Protein AF-A0A920TNM9-F1 (afdb_monomer_lite)

Sequence (128 aa):
MWGYISLIIFHRRKKGEVGSSTMPHKINPIDFENAEGNLDLANSIFHYLSSKITKSRWQRDLSDSTSMRNIGSCFAYTLIALSSLIKGLNKLQINKKVINQDLENAWGVLTEAIQTVMRKHTWKVVMK

pLDDT: mean 88.58, std 12.71, range [43.94, 98.38]

Secondary structure (DSSP, 8-state):
-HHHHHTTSEEE--TT--S-SS-TT----HHHHHHHHHHHHHHHHHHHHHHHHT--STT--SHHHHHHTTHHHHHHHHHHHHHHHHHHHHTEEE-HHHHHHHHHH-GGGHHHHHHHHHHHTT------

Structure (mmCIF, N/CA/C/O backbone):
data_AF-A0A920TNM9-F1
#
_entry.id   AF-A0A920TNM9-F1
#
loop_
_atom_site.group_PDB
_atom_site.id
_atom_site.type_symbol
_atom_site.label_atom_id
_atom_site.label_alt_id
_atom_site.label_comp_id
_atom_site.label_asym_id
_atom_site.label_entity_id
_atom_site.label_seq_id
_atom_site.pdbx_PDB_ins_code
_atom_site.Cartn_x
_atom_site.Cartn_y
_atom_site.Cartn_z
_atom_site.occupancy
_atom_site.B_iso_or_equiv
_atom_site.auth_seq_id
_atom_site.auth_comp_id
_atom_site.auth_asym_id
_atom_site.auth_atom_id
_atom_site.pdbx_PDB_model_num
ATOM 1 N N . MET A 1 1 ? -4.508 -1.184 5.772 1.00 90.94 1 MET A N 1
ATOM 2 C CA . MET A 1 1 ? -4.043 -0.285 6.857 1.00 90.94 1 MET A CA 1
ATOM 3 C C . MET A 1 1 ? -4.755 1.060 6.820 1.00 90.94 1 MET A C 1
ATOM 5 O O . MET A 1 1 ? -5.351 1.417 7.825 1.00 90.94 1 MET A O 1
ATOM 9 N N . TRP A 1 2 ? -4.757 1.756 5.675 1.00 91.75 2 TRP A N 1
ATOM 10 C CA . TRP A 1 2 ? -5.486 3.017 5.469 1.00 91.75 2 TRP A CA 1
ATOM 11 C C . TRP A 1 2 ? -6.907 3.003 6.062 1.00 91.75 2 TRP A C 1
ATOM 13 O O . TRP A 1 2 ? -7.209 3.812 6.930 1.00 91.75 2 TRP A O 1
ATOM 23 N N . GLY A 1 3 ? -7.726 1.998 5.722 1.00 92.06 3 GLY A N 1
ATOM 24 C CA . GLY A 1 3 ? -9.092 1.874 6.253 1.00 92.06 3 GLY A CA 1
ATOM 25 C C . GLY A 1 3 ? -9.178 1.759 7.781 1.00 92.06 3 GLY A C 1
ATOM 26 O O . GLY A 1 3 ? -10.025 2.397 8.392 1.00 92.06 3 GLY A O 1
ATOM 27 N N . TYR A 1 4 ? -8.264 1.029 8.427 1.00 92.25 4 TYR A N 1
ATOM 28 C CA . TYR A 1 4 ? -8.229 0.945 9.893 1.00 92.25 4 TYR A CA 1
ATOM 29 C C . TYR A 1 4 ? -7.855 2.281 10.551 1.00 92.25 4 TYR A C 1
ATOM 31 O O . TYR A 1 4 ? -8.300 2.569 11.659 1.00 92.25 4 TYR A O 1
ATOM 39 N N . ILE A 1 5 ? -7.052 3.107 9.880 1.00 89.81 5 ILE A N 1
ATOM 40 C CA . ILE A 1 5 ? -6.743 4.463 10.347 1.00 89.81 5 ILE A CA 1
ATOM 41 C C . ILE A 1 5 ? -7.976 5.361 10.178 1.00 89.81 5 ILE A C 1
ATOM 43 O O . ILE A 1 5 ? -8.313 6.100 11.099 1.00 89.81 5 ILE A O 1
ATOM 47 N N . SER A 1 6 ? -8.699 5.240 9.059 1.00 87.50 6 SER A N 1
ATOM 48 C CA . SER A 1 6 ? -9.963 5.955 8.823 1.00 87.50 6 SER A CA 1
ATOM 49 C C . SER A 1 6 ? -11.053 5.587 9.840 1.00 87.50 6 SER A C 1
ATOM 51 O O . SER A 1 6 ? -11.833 6.447 10.234 1.00 87.50 6 SER A O 1
ATOM 53 N N . LEU A 1 7 ? -11.068 4.338 10.320 1.00 89.44 7 LEU A N 1
ATOM 54 C CA . LEU A 1 7 ? -11.956 3.855 11.389 1.00 89.44 7 LEU A CA 1
ATOM 55 C C . LEU A 1 7 ? -11.458 4.182 12.809 1.00 89.44 7 LEU A C 1
ATOM 57 O O . LEU A 1 7 ? -12.060 3.747 13.785 1.00 89.44 7 LEU A O 1
ATOM 61 N N . ILE A 1 8 ? -10.349 4.918 12.957 1.00 87.75 8 ILE A N 1
ATOM 62 C CA . ILE A 1 8 ? -9.776 5.317 14.258 1.00 87.75 8 ILE A CA 1
ATOM 63 C C . ILE A 1 8 ? -9.304 4.107 15.104 1.00 87.75 8 ILE A C 1
ATOM 65 O O . ILE A 1 8 ? -8.908 4.246 16.263 1.00 87.75 8 ILE A O 1
ATOM 69 N N . ILE A 1 9 ? -9.244 2.911 14.510 1.00 88.88 9 ILE A N 1
ATOM 70 C CA . ILE A 1 9 ? -8.697 1.696 15.136 1.00 88.88 9 ILE A CA 1
ATOM 71 C C . ILE A 1 9 ? -7.205 1.885 15.422 1.00 88.88 9 ILE A C 1
ATOM 73 O O . ILE A 1 9 ? -6.711 1.484 16.479 1.00 88.88 9 ILE A O 1
ATOM 77 N N . PHE A 1 10 ? -6.501 2.560 14.512 1.00 88.94 10 PHE A N 1
ATOM 78 C CA . PHE A 1 10 ? -5.151 3.055 14.750 1.00 88.94 10 PHE A CA 1
ATOM 79 C C . PHE A 1 10 ? -5.127 4.583 14.762 1.00 88.94 10 PHE A C 1
ATOM 81 O O . PHE A 1 10 ? -5.646 5.224 13.852 1.00 88.94 10 PHE A O 1
ATOM 88 N N . HIS A 1 11 ? -4.460 5.169 15.755 1.00 77.88 11 HIS A N 1
ATOM 89 C CA . HIS A 1 11 ? -4.185 6.604 15.824 1.00 77.88 11 HIS A CA 1
ATOM 90 C C . HIS A 1 11 ? -2.672 6.866 15.829 1.00 77.88 11 HIS A C 1
ATOM 92 O O . HIS A 1 11 ? -1.878 6.006 16.211 1.00 77.88 11 HIS A O 1
ATOM 98 N N . ARG A 1 12 ? -2.243 8.050 15.375 1.00 68.19 12 ARG A N 1
ATOM 99 C CA . ARG A 1 12 ? -0.815 8.406 15.299 1.00 68.19 12 ARG A CA 1
ATOM 100 C C . ARG A 1 12 ? -0.305 9.040 16.589 1.00 68.19 12 ARG A C 1
ATOM 102 O O . ARG A 1 12 ? -1.014 9.808 17.237 1.00 68.19 12 ARG A O 1
ATOM 109 N N . ARG A 1 13 ? 0.968 8.787 16.912 1.00 56.66 13 ARG A N 1
ATOM 110 C CA . ARG A 1 13 ? 1.706 9.471 17.988 1.00 56.66 13 ARG A CA 1
ATOM 111 C C . ARG A 1 13 ? 2.693 10.480 17.401 1.00 56.66 13 ARG A C 1
ATOM 113 O O . ARG A 1 13 ? 3.865 10.168 17.225 1.00 56.66 13 ARG A O 1
ATOM 120 N N . LYS A 1 14 ? 2.254 11.708 17.123 1.00 56.00 14 LYS A N 1
ATOM 121 C CA . LYS A 1 14 ? 3.198 12.834 17.046 1.00 56.00 14 LYS A CA 1
ATOM 122 C C . LYS A 1 14 ? 2.508 14.164 17.323 1.00 56.00 14 LYS A C 1
ATOM 124 O O . LYS A 1 14 ? 1.663 14.606 16.555 1.00 56.00 14 LYS A O 1
ATOM 129 N N . LYS A 1 15 ? 2.893 14.815 18.424 1.00 55.38 15 LYS A N 1
ATOM 130 C CA . LYS A 1 15 ? 2.607 16.238 18.637 1.00 55.38 15 LYS A CA 1
ATOM 131 C C . LYS A 1 15 ? 3.438 17.021 17.611 1.00 55.38 15 LYS A C 1
ATOM 133 O O . LYS A 1 15 ? 4.657 16.887 17.617 1.00 55.38 15 LYS A O 1
ATOM 138 N N . GLY A 1 16 ? 2.788 17.781 16.729 1.00 61.31 16 GLY A N 1
ATOM 139 C CA . GLY A 1 16 ? 3.452 18.710 15.801 1.00 61.31 16 GLY A CA 1
ATOM 140 C C . GLY A 1 16 ? 3.503 18.312 14.318 1.00 61.31 16 GLY A C 1
ATOM 141 O O . GLY A 1 16 ? 4.020 19.092 13.528 1.00 61.31 16 GLY A O 1
ATOM 142 N N . GLU A 1 17 ? 2.972 17.154 13.900 1.00 63.56 17 GLU A N 1
ATOM 143 C CA . GLU A 1 17 ? 2.746 16.896 12.464 1.00 63.56 17 GLU A CA 1
ATOM 144 C C . GLU A 1 17 ? 1.464 17.620 12.018 1.00 63.56 17 GLU A C 1
ATOM 146 O O . GLU A 1 17 ? 0.370 17.299 12.480 1.00 63.56 17 GLU A O 1
ATOM 151 N N . VAL A 1 18 ? 1.599 18.599 11.119 1.00 60.75 18 VAL A N 1
ATOM 152 C CA . VAL A 1 18 ? 0.463 19.257 10.458 1.00 60.75 18 VAL A CA 1
ATOM 153 C C . VAL A 1 18 ? 0.021 18.364 9.298 1.00 60.75 18 VAL A C 1
ATOM 155 O O . VAL A 1 18 ? 0.732 18.248 8.304 1.00 60.75 18 VAL A O 1
ATOM 158 N N . GLY A 1 19 ? -1.128 17.693 9.423 1.00 61.78 19 GLY A N 1
ATOM 159 C CA . GLY A 1 19 ? -1.630 16.794 8.373 1.00 61.78 19 GLY A CA 1
ATOM 160 C C . GLY A 1 19 ? -2.400 17.495 7.246 1.00 61.78 19 GLY A C 1
ATOM 161 O O . GLY A 1 19 ? -2.631 16.893 6.199 1.00 61.78 19 GLY A O 1
ATOM 162 N N . SER A 1 20 ? -2.775 18.765 7.422 1.00 63.31 20 SER A N 1
ATOM 163 C CA . SER A 1 20 ? -3.356 19.621 6.383 1.00 63.31 20 SER A CA 1
ATOM 164 C C . SER A 1 20 ? -3.087 21.093 6.694 1.00 63.31 20 SER A C 1
ATOM 166 O O . SER A 1 20 ? -3.206 21.514 7.843 1.00 63.31 20 SER A O 1
ATOM 168 N N . SER A 1 21 ? -2.761 21.882 5.668 1.00 67.38 21 SER A N 1
ATOM 169 C CA . SER A 1 21 ? -2.530 23.329 5.781 1.00 67.38 21 SER A CA 1
ATOM 170 C C . SER A 1 21 ? -3.779 24.121 6.183 1.00 67.38 21 SER A C 1
ATOM 172 O O . SER A 1 21 ? -3.654 25.203 6.745 1.00 67.38 21 SER A O 1
ATOM 174 N N . THR A 1 22 ? -4.975 23.586 5.925 1.00 72.88 22 THR A N 1
ATOM 175 C CA . THR A 1 22 ? -6.261 24.239 6.222 1.00 72.88 22 THR A CA 1
ATOM 176 C C . THR A 1 22 ? -7.025 23.581 7.370 1.00 72.88 22 THR A C 1
ATOM 178 O O . THR A 1 22 ? -7.935 24.191 7.927 1.00 72.88 22 THR A O 1
ATOM 181 N N . MET A 1 23 ? -6.662 22.353 7.759 1.00 61.50 23 MET A N 1
ATOM 182 C CA . MET A 1 23 ? -7.340 21.592 8.814 1.00 61.50 23 MET A CA 1
ATOM 183 C C . MET A 1 23 ? -6.335 21.106 9.874 1.00 61.50 23 MET A C 1
ATOM 185 O O . MET A 1 23 ? -5.793 20.007 9.742 1.00 61.50 23 MET A O 1
ATOM 189 N N . PRO A 1 24 ? -6.119 21.867 10.967 1.00 60.78 24 PRO A N 1
ATOM 190 C CA . PRO A 1 24 ? -5.091 21.567 11.976 1.00 60.78 24 PRO A CA 1
ATOM 191 C C . PRO A 1 24 ? -5.278 20.232 12.709 1.00 60.78 24 PRO A C 1
ATOM 193 O O . PRO A 1 24 ? -4.320 19.666 13.225 1.00 60.78 24 PRO A O 1
ATOM 196 N N . HIS A 1 25 ? -6.514 19.727 12.764 1.00 69.12 25 HIS A N 1
ATOM 197 C CA . HIS A 1 25 ? -6.863 18.462 13.414 1.00 69.12 25 HIS A CA 1
ATOM 198 C C . HIS A 1 25 ? -6.831 17.256 12.458 1.00 69.12 25 HIS A C 1
ATOM 200 O O . HIS A 1 25 ? -6.943 16.118 12.912 1.00 69.12 25 HIS A O 1
ATOM 206 N N . LYS A 1 26 ? -6.715 17.478 11.140 1.00 71.12 26 LYS A N 1
ATOM 207 C CA . LYS A 1 26 ? -6.754 16.407 10.138 1.00 71.12 26 LYS A CA 1
ATOM 208 C C . LYS A 1 26 ? -5.397 15.721 10.070 1.00 71.12 26 LYS A C 1
ATOM 210 O O . LYS A 1 26 ? -4.389 16.362 9.790 1.00 71.12 26 LYS A O 1
ATOM 215 N N . ILE A 1 27 ? -5.383 14.411 10.289 1.00 68.50 27 ILE A N 1
ATOM 216 C CA . ILE A 1 27 ? -4.182 13.576 10.236 1.00 68.50 27 ILE A CA 1
ATOM 217 C C . ILE A 1 27 ? -4.394 12.526 9.146 1.00 68.50 27 ILE A C 1
ATOM 219 O O . ILE A 1 27 ? -5.277 11.683 9.275 1.00 68.50 27 ILE A O 1
ATOM 223 N N . ASN A 1 28 ? -3.578 12.565 8.089 1.00 79.75 28 ASN A N 1
ATOM 224 C CA . ASN A 1 28 ? -3.682 11.633 6.963 1.00 79.75 28 ASN A CA 1
ATOM 225 C C . ASN A 1 28 ? -2.634 10.511 7.070 1.00 79.75 28 ASN A C 1
ATOM 227 O O . ASN A 1 28 ? -1.498 10.766 7.494 1.00 79.75 28 ASN A O 1
ATOM 231 N N . PRO A 1 29 ? -2.958 9.276 6.653 1.00 88.75 29 PRO A N 1
ATOM 232 C CA . PRO A 1 29 ? -2.021 8.156 6.591 1.00 88.75 29 PRO A CA 1
ATOM 233 C C . PRO A 1 29 ? -1.037 8.255 5.403 1.00 88.75 29 PRO A C 1
ATOM 235 O O . PRO A 1 29 ? -0.784 7.261 4.729 1.00 88.75 29 PRO A O 1
ATOM 238 N N . ILE A 1 30 ? -0.424 9.427 5.194 1.00 89.81 30 ILE A N 1
ATOM 239 C CA . ILE A 1 30 ? 0.374 9.766 4.000 1.00 89.81 30 ILE A CA 1
ATOM 240 C C . ILE A 1 30 ? 1.531 8.800 3.721 1.00 89.81 30 ILE A C 1
ATOM 242 O O . ILE A 1 30 ? 1.865 8.538 2.575 1.00 89.81 30 ILE A O 1
ATOM 246 N N . ASP A 1 31 ? 2.142 8.229 4.761 1.00 93.12 31 ASP A N 1
ATOM 247 C CA . ASP A 1 31 ? 3.232 7.263 4.584 1.00 93.12 31 ASP A CA 1
ATOM 248 C C . ASP A 1 31 ? 2.739 5.969 3.901 1.00 93.12 31 ASP A C 1
ATOM 250 O O . ASP A 1 31 ? 3.474 5.367 3.122 1.00 93.12 31 ASP A O 1
ATOM 254 N N . PHE A 1 32 ? 1.490 5.559 4.159 1.00 94.94 32 PHE A N 1
ATOM 255 C CA . PHE A 1 32 ? 0.873 4.404 3.501 1.00 94.94 32 PHE A CA 1
ATOM 256 C C . PHE A 1 32 ? 0.406 4.745 2.082 1.00 94.94 32 PHE A C 1
ATOM 258 O O . PHE A 1 32 ? 0.624 3.939 1.188 1.00 94.94 32 PHE A O 1
ATOM 265 N N . GLU A 1 33 ? -0.154 5.938 1.868 1.00 95.31 33 GLU A N 1
ATOM 266 C CA . GLU A 1 33 ? -0.562 6.425 0.536 1.00 95.31 33 GLU A CA 1
ATOM 267 C C . GLU A 1 33 ? 0.654 6.566 -0.398 1.00 95.31 33 GLU A C 1
ATOM 269 O O . GLU A 1 33 ? 0.633 6.131 -1.547 1.00 95.31 33 GLU A O 1
ATOM 274 N N . ASN A 1 34 ? 1.770 7.087 0.124 1.00 95.38 34 ASN A N 1
ATOM 275 C CA . ASN A 1 34 ? 3.038 7.147 -0.602 1.00 95.38 34 ASN A CA 1
ATOM 276 C C . ASN A 1 34 ? 3.567 5.751 -0.935 1.00 95.38 34 ASN A C 1
ATOM 278 O O . ASN A 1 34 ? 4.089 5.537 -2.029 1.00 95.38 34 ASN A O 1
ATOM 282 N N . ALA A 1 35 ? 3.476 4.805 0.003 1.00 97.56 35 ALA A N 1
ATOM 283 C CA . ALA A 1 35 ? 3.904 3.439 -0.253 1.00 97.56 35 ALA A CA 1
ATOM 284 C C . ALA A 1 35 ? 3.068 2.772 -1.349 1.00 97.56 35 ALA A C 1
ATOM 286 O O . ALA A 1 35 ? 3.643 2.169 -2.248 1.00 97.56 35 ALA A O 1
ATOM 287 N N . GLU A 1 36 ? 1.745 2.918 -1.292 1.00 97.88 36 GLU A N 1
ATOM 288 C CA . GLU A 1 36 ? 0.802 2.403 -2.287 1.00 97.88 36 GLU A CA 1
ATOM 289 C C . GLU A 1 36 ? 1.139 2.914 -3.693 1.00 97.88 36 GLU A C 1
ATOM 291 O O . GLU A 1 36 ? 1.438 2.112 -4.576 1.00 97.88 36 GLU A O 1
ATOM 296 N N . GLY A 1 37 ? 1.259 4.234 -3.872 1.00 97.56 37 GLY A N 1
ATOM 297 C CA . GLY A 1 37 ? 1.598 4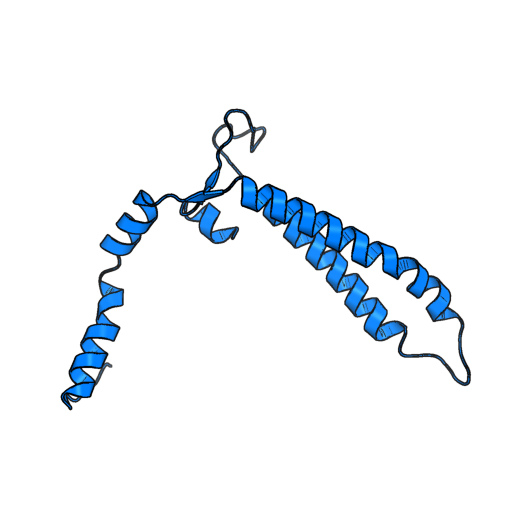.804 -5.180 1.00 97.56 37 GLY A CA 1
ATOM 298 C C . GLY A 1 37 ? 2.961 4.351 -5.722 1.00 97.56 37 GLY A C 1
ATOM 299 O O . GLY A 1 37 ? 3.113 4.117 -6.921 1.00 97.56 37 GLY A O 1
ATOM 300 N N . ASN A 1 38 ? 3.968 4.177 -4.857 1.00 98.06 38 ASN A N 1
ATOM 301 C CA . ASN A 1 38 ? 5.277 3.672 -5.287 1.00 98.06 38 ASN A CA 1
ATOM 302 C C . ASN A 1 38 ? 5.248 2.172 -5.635 1.00 98.06 38 ASN A C 1
ATOM 304 O O . ASN A 1 38 ? 5.959 1.757 -6.550 1.00 98.06 38 ASN A O 1
ATOM 308 N N . LEU A 1 39 ? 4.440 1.359 -4.946 1.00 98.25 39 LEU A N 1
ATOM 309 C CA . LEU A 1 39 ? 4.258 -0.056 -5.292 1.00 98.25 39 LEU A CA 1
ATOM 310 C C . LEU A 1 39 ? 3.557 -0.214 -6.642 1.00 98.25 39 LEU A C 1
ATOM 312 O O . LEU A 1 39 ? 3.976 -1.054 -7.437 1.00 98.25 39 LEU A O 1
ATOM 316 N N . ASP A 1 40 ? 2.560 0.618 -6.936 1.00 98.00 40 ASP A N 1
ATOM 317 C CA . ASP A 1 40 ? 1.873 0.603 -8.230 1.00 98.00 40 ASP A CA 1
ATOM 318 C C . ASP A 1 40 ? 2.817 0.953 -9.385 1.00 98.00 40 ASP A C 1
ATOM 320 O O . ASP A 1 40 ? 2.842 0.264 -10.413 1.00 98.00 40 ASP A O 1
ATOM 324 N N . LEU A 1 41 ? 3.659 1.976 -9.202 1.00 97.62 41 LEU A N 1
ATOM 325 C CA . LEU A 1 41 ? 4.704 2.320 -10.168 1.00 97.62 41 LEU A CA 1
ATOM 326 C C . LEU A 1 41 ? 5.710 1.177 -10.341 1.00 97.62 41 LEU A C 1
ATOM 328 O O . LEU A 1 41 ? 6.020 0.801 -11.474 1.00 97.62 41 LEU A O 1
ATOM 332 N N . ALA A 1 42 ? 6.189 0.586 -9.242 1.00 97.88 42 ALA A N 1
ATOM 333 C CA . ALA A 1 42 ? 7.115 -0.542 -9.296 1.00 97.88 42 ALA A CA 1
ATOM 334 C C . ALA A 1 42 ? 6.515 -1.725 -10.071 1.00 97.88 42 ALA A C 1
ATOM 336 O O . ALA A 1 42 ? 7.145 -2.236 -10.998 1.00 97.88 42 ALA A O 1
ATOM 337 N N . ASN A 1 43 ? 5.281 -2.120 -9.743 1.00 97.69 43 ASN A N 1
ATOM 338 C CA . ASN A 1 43 ? 4.574 -3.224 -10.391 1.00 97.69 43 ASN A CA 1
ATOM 339 C C . ASN A 1 43 ? 4.354 -2.967 -11.880 1.00 97.69 43 ASN A C 1
AT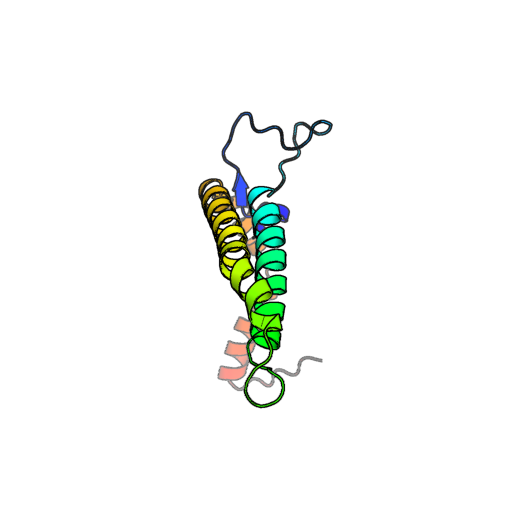OM 341 O O . ASN A 1 43 ? 4.576 -3.862 -12.693 1.00 97.69 43 ASN A O 1
ATOM 345 N N . SER A 1 44 ? 3.984 -1.742 -12.253 1.00 97.25 44 SER A N 1
ATOM 346 C CA . SER A 1 44 ? 3.795 -1.362 -13.655 1.00 97.25 44 SER A CA 1
ATOM 347 C C . SER A 1 44 ? 5.066 -1.598 -14.476 1.00 97.25 44 SER A C 1
ATOM 349 O O . SER A 1 44 ? 5.021 -2.201 -15.552 1.00 97.25 44 SER A O 1
ATOM 351 N N . ILE A 1 45 ? 6.225 -1.196 -13.946 1.00 96.38 45 ILE A N 1
ATOM 352 C CA . ILE A 1 45 ? 7.506 -1.394 -14.634 1.00 96.38 45 ILE A CA 1
ATOM 353 C C . ILE A 1 45 ? 7.926 -2.873 -14.586 1.00 96.38 45 ILE A C 1
ATOM 355 O O . ILE A 1 45 ? 8.393 -3.399 -15.597 1.00 96.38 45 ILE A O 1
ATOM 359 N N . PHE A 1 46 ? 7.710 -3.589 -13.475 1.00 97.38 46 PHE A N 1
ATOM 360 C CA . PHE A 1 46 ? 7.970 -5.034 -13.394 1.00 97.38 46 PHE A CA 1
ATOM 361 C C . PHE A 1 46 ? 7.156 -5.835 -14.420 1.00 97.38 46 PHE A C 1
ATOM 363 O O . PHE A 1 46 ? 7.704 -6.719 -15.084 1.00 97.38 46 PHE A O 1
ATOM 370 N N . HIS A 1 47 ? 5.873 -5.514 -14.598 1.00 97.44 47 HIS A N 1
ATOM 371 C CA . HIS A 1 47 ? 5.020 -6.138 -15.610 1.00 97.44 47 HIS A CA 1
ATOM 372 C C . HIS A 1 47 ? 5.490 -5.824 -17.030 1.00 97.44 47 HIS A C 1
ATOM 374 O O . HIS A 1 47 ? 5.572 -6.726 -17.867 1.00 97.44 47 HIS A O 1
ATOM 380 N N . TYR A 1 48 ? 5.861 -4.572 -17.301 1.00 96.19 48 TYR A N 1
ATOM 381 C CA . TYR A 1 48 ? 6.447 -4.212 -18.588 1.00 96.19 48 TYR A CA 1
ATOM 382 C C . TYR A 1 48 ? 7.719 -5.026 -18.864 1.00 96.19 48 TYR A C 1
ATOM 384 O O . TYR A 1 48 ? 7.816 -5.676 -19.906 1.00 96.19 48 TYR A O 1
ATOM 392 N N . LEU A 1 49 ? 8.664 -5.060 -17.919 1.00 96.38 49 LEU A N 1
ATOM 393 C CA . LEU A 1 49 ? 9.930 -5.771 -18.083 1.00 96.38 49 LEU A CA 1
ATOM 394 C C . LEU A 1 49 ? 9.726 -7.272 -18.286 1.00 96.38 49 LEU A C 1
ATOM 396 O O . LEU A 1 49 ? 10.297 -7.816 -19.228 1.00 96.38 49 LEU A O 1
ATOM 400 N N . SER A 1 50 ? 8.885 -7.928 -17.478 1.00 95.75 50 SER A N 1
ATOM 401 C CA . SER A 1 50 ? 8.626 -9.371 -17.606 1.00 95.75 50 SER A CA 1
ATOM 402 C C . SER A 1 50 ? 8.044 -9.738 -18.975 1.00 95.75 50 SER A C 1
ATOM 404 O O . SER A 1 50 ? 8.438 -10.737 -19.581 1.00 95.75 50 SER A O 1
ATOM 406 N N . SER A 1 51 ? 7.171 -8.885 -19.519 1.00 95.06 51 SER A N 1
ATOM 407 C CA . SER A 1 51 ? 6.605 -9.076 -20.856 1.00 95.06 51 SER A CA 1
ATOM 408 C C . SER A 1 51 ? 7.598 -8.777 -21.985 1.00 95.06 51 SER A C 1
ATOM 410 O O . SER A 1 51 ? 7.525 -9.394 -23.052 1.00 95.06 51 SER A O 1
ATOM 412 N N . LYS A 1 52 ? 8.523 -7.829 -21.772 1.00 94.00 52 LYS A N 1
ATOM 413 C CA . LYS A 1 52 ? 9.402 -7.306 -22.820 1.00 94.00 52 LYS A CA 1
ATOM 414 C C . LYS A 1 52 ? 10.678 -8.122 -23.005 1.00 94.00 52 LYS A C 1
ATOM 416 O O . LYS A 1 52 ? 11.056 -8.371 -24.149 1.00 94.00 52 LYS A O 1
ATOM 421 N N . ILE A 1 53 ? 11.342 -8.519 -21.917 1.00 93.94 53 ILE A N 1
ATOM 422 C CA . ILE A 1 53 ? 12.658 -9.187 -21.971 1.00 93.94 53 ILE A CA 1
ATOM 423 C C . ILE A 1 53 ? 12.574 -10.643 -22.451 1.00 93.94 53 ILE A C 1
ATOM 425 O O . ILE A 1 53 ? 13.575 -11.224 -22.846 1.00 93.94 53 ILE A O 1
ATOM 429 N N . THR A 1 54 ? 11.375 -11.227 -22.449 1.00 95.06 54 THR A N 1
ATOM 430 C CA . THR A 1 54 ? 11.121 -12.609 -22.886 1.00 95.06 54 THR A CA 1
ATOM 431 C C . THR A 1 54 ? 10.917 -12.744 -24.397 1.00 95.06 54 THR A C 1
ATOM 433 O O . THR A 1 54 ? 10.798 -13.859 -24.899 1.00 95.06 54 THR A O 1
ATOM 436 N N . LYS A 1 55 ? 10.864 -11.629 -25.144 1.00 94.06 55 LYS A N 1
ATOM 437 C CA . LYS A 1 55 ? 10.583 -11.610 -26.587 1.00 94.06 55 LYS A CA 1
ATOM 438 C C . LYS A 1 55 ? 11.658 -10.841 -27.351 1.00 94.06 55 LYS A C 1
ATOM 440 O O . LYS A 1 55 ? 11.853 -9.643 -27.125 1.00 94.06 55 LYS A O 1
ATOM 445 N N . SER A 1 56 ? 12.277 -11.522 -28.313 1.00 96.31 56 SER A N 1
ATOM 446 C CA . SER A 1 56 ? 13.272 -10.967 -29.234 1.00 96.31 56 SER A CA 1
ATOM 447 C C . SER A 1 56 ? 13.060 -11.530 -30.644 1.00 96.31 56 SER A C 1
ATOM 449 O O . SER A 1 56 ? 12.634 -12.676 -30.790 1.00 96.31 56 SER A O 1
ATOM 451 N N . ARG A 1 57 ? 13.292 -10.730 -31.691 1.00 95.88 57 ARG A N 1
ATOM 452 C CA . ARG A 1 57 ? 13.132 -11.169 -33.091 1.00 95.88 57 ARG A CA 1
ATOM 453 C C . ARG A 1 57 ? 14.334 -11.995 -33.564 1.00 95.88 57 ARG A C 1
ATOM 455 O O . ARG A 1 57 ? 15.477 -11.573 -33.395 1.00 95.88 57 ARG A O 1
ATOM 462 N N . TRP A 1 58 ? 14.052 -13.120 -34.232 1.00 95.38 58 TRP A N 1
ATOM 463 C CA . TRP A 1 58 ? 15.039 -14.058 -34.792 1.00 95.38 58 TRP A CA 1
ATOM 464 C C . TRP A 1 58 ? 16.135 -14.435 -33.781 1.00 95.38 58 TRP A C 1
ATOM 466 O O . TRP A 1 58 ? 15.802 -14.846 -32.675 1.00 95.38 58 TRP A O 1
ATOM 476 N N . GLN A 1 59 ? 17.421 -14.339 -34.138 1.00 94.75 59 GLN A N 1
ATOM 477 C CA . GLN A 1 59 ? 18.519 -14.711 -33.245 1.00 94.75 59 GLN A CA 1
ATOM 478 C C . GLN A 1 59 ? 18.632 -13.781 -32.030 1.00 94.75 59 GLN A C 1
ATOM 480 O O . GLN A 1 59 ? 18.988 -14.283 -30.968 1.00 94.75 59 GLN A O 1
ATOM 485 N N . ARG A 1 60 ? 18.359 -12.469 -32.188 1.00 95.44 60 ARG A N 1
ATOM 486 C CA . ARG A 1 60 ? 18.201 -11.441 -31.132 1.00 95.44 60 ARG A CA 1
ATOM 487 C C . ARG A 1 60 ? 18.075 -10.034 -31.749 1.00 95.44 60 ARG A C 1
ATOM 489 O O . ARG A 1 60 ? 18.914 -9.641 -32.557 1.00 95.44 60 ARG A O 1
ATOM 496 N N . ASP A 1 61 ? 17.120 -9.228 -31.290 1.00 95.75 61 ASP A N 1
ATOM 497 C CA . ASP A 1 61 ? 17.084 -7.769 -31.474 1.00 95.75 61 ASP A CA 1
ATOM 498 C C . ASP A 1 61 ? 17.600 -7.010 -30.230 1.00 95.75 61 ASP A C 1
ATOM 500 O O . ASP A 1 61 ? 17.719 -7.591 -29.158 1.00 95.75 61 ASP A O 1
ATOM 504 N N . LEU A 1 62 ? 17.943 -5.721 -30.369 1.00 95.12 62 LEU A N 1
ATOM 505 C CA . LEU A 1 62 ? 18.572 -4.907 -29.306 1.00 95.12 62 LEU A CA 1
ATOM 506 C C . LEU A 1 62 ? 17.581 -4.115 -28.429 1.00 95.12 62 LEU A C 1
ATOM 508 O O . LEU A 1 62 ? 18.005 -3.289 -27.616 1.00 95.12 62 LEU A O 1
ATOM 512 N N . SER A 1 63 ? 16.268 -4.290 -28.603 1.00 92.25 63 SER A N 1
ATOM 513 C CA . SER A 1 63 ? 15.274 -3.480 -27.876 1.00 92.25 63 SER A CA 1
ATOM 514 C C . SER A 1 63 ? 15.212 -3.789 -26.375 1.00 92.25 63 SER A C 1
ATOM 516 O O . SER A 1 63 ? 14.764 -2.954 -25.595 1.00 92.25 63 SER A O 1
ATOM 518 N N . ASP A 1 64 ? 15.696 -4.956 -25.961 1.00 93.38 64 ASP A N 1
ATOM 519 C CA . ASP A 1 64 ? 15.896 -5.349 -24.566 1.00 93.38 64 ASP A CA 1
ATOM 520 C C . ASP A 1 64 ? 16.956 -4.491 -23.852 1.00 93.38 64 ASP A C 1
ATOM 522 O O . ASP A 1 64 ? 16.796 -4.182 -22.672 1.00 93.38 64 ASP A O 1
ATOM 526 N N . SER A 1 65 ? 17.991 -4.033 -24.564 1.00 95.06 65 SER A N 1
ATOM 527 C CA . SER A 1 65 ? 19.124 -3.299 -23.982 1.00 95.06 65 SER A CA 1
ATOM 528 C C . SER A 1 65 ? 18.728 -2.012 -23.248 1.00 95.06 65 SER A C 1
ATOM 530 O O . SER A 1 65 ? 19.261 -1.731 -22.174 1.00 95.06 65 SER A O 1
ATOM 532 N N . THR A 1 66 ? 17.781 -1.233 -23.785 1.00 94.75 66 THR A N 1
ATOM 533 C CA . THR A 1 66 ? 17.268 -0.021 -23.121 1.00 94.75 66 THR A CA 1
ATOM 534 C C . THR A 1 66 ? 16.288 -0.369 -21.999 1.00 94.75 66 THR A C 1
ATOM 536 O O . THR A 1 66 ? 16.335 0.223 -20.921 1.00 94.75 66 THR A O 1
ATOM 539 N N . SER A 1 67 ? 15.454 -1.397 -22.191 1.00 94.69 67 SER A N 1
ATOM 540 C CA . SER A 1 67 ? 14.515 -1.865 -21.169 1.00 94.69 67 SER A CA 1
ATOM 541 C C . SER A 1 67 ? 15.251 -2.378 -19.925 1.00 94.69 67 SER A C 1
ATOM 543 O O . SER A 1 67 ? 14.917 -1.973 -18.817 1.00 94.69 67 SER A O 1
ATOM 545 N N . MET A 1 68 ? 16.314 -3.174 -20.077 1.00 95.25 68 MET A N 1
ATOM 546 C CA . MET A 1 68 ? 17.087 -3.721 -18.952 1.00 95.25 68 MET A CA 1
ATOM 547 C C . MET A 1 68 ? 17.774 -2.645 -18.098 1.00 95.25 68 MET A C 1
ATOM 549 O O . MET A 1 68 ? 17.944 -2.840 -16.896 1.00 95.25 68 MET A O 1
ATOM 553 N N . ARG A 1 69 ? 18.101 -1.472 -18.659 1.00 96.19 69 ARG A N 1
ATOM 554 C CA . ARG A 1 69 ? 18.646 -0.340 -17.878 1.00 96.19 69 ARG A CA 1
ATOM 555 C C . ARG A 1 69 ? 17.654 0.215 -16.851 1.00 96.19 69 ARG A C 1
ATOM 557 O O . ARG A 1 69 ? 18.069 0.897 -15.923 1.00 96.19 69 ARG A O 1
ATOM 564 N N . ASN A 1 70 ? 16.366 -0.105 -16.984 1.00 95.38 70 ASN A N 1
ATOM 565 C CA . ASN A 1 70 ? 15.311 0.334 -16.071 1.00 95.38 70 ASN A CA 1
ATOM 566 C C . ASN A 1 70 ? 15.030 -0.655 -14.927 1.00 95.38 70 ASN A C 1
ATOM 568 O O . ASN A 1 70 ? 14.192 -0.364 -14.078 1.00 95.38 70 ASN A O 1
ATOM 572 N N . ILE A 1 71 ? 15.740 -1.790 -14.848 1.00 95.81 71 ILE A N 1
ATOM 573 C CA . ILE A 1 71 ? 15.592 -2.750 -13.737 1.00 95.81 71 ILE A CA 1
ATOM 574 C C . ILE A 1 71 ? 15.834 -2.061 -12.385 1.00 95.81 71 ILE A C 1
ATOM 576 O O . ILE A 1 71 ? 15.075 -2.264 -11.439 1.00 95.81 71 ILE A O 1
ATOM 580 N N . GLY A 1 72 ? 16.854 -1.198 -12.304 1.00 96.56 72 GLY A N 1
ATOM 581 C CA . GLY A 1 72 ? 17.163 -0.444 -11.087 1.00 96.56 72 GLY A CA 1
ATOM 582 C C . GLY A 1 72 ? 16.014 0.462 -10.633 1.00 96.56 72 GLY A C 1
ATOM 583 O O . GLY A 1 72 ? 15.742 0.544 -9.438 1.00 96.56 72 GLY A O 1
ATOM 584 N N . SER A 1 73 ? 15.290 1.076 -11.573 1.00 95.56 73 SER A N 1
ATOM 585 C CA . SER A 1 73 ? 14.146 1.947 -11.279 1.00 95.56 73 SER A CA 1
ATOM 586 C C . SER A 1 73 ? 13.025 1.193 -10.558 1.00 95.56 73 SER A C 1
ATOM 588 O O . SER A 1 73 ? 12.481 1.710 -9.585 1.00 95.56 73 SER A O 1
ATOM 590 N N . CYS A 1 74 ? 12.725 -0.052 -10.952 1.00 95.19 74 CYS A N 1
ATOM 591 C CA . CYS A 1 74 ? 11.722 -0.880 -10.266 1.00 95.19 74 CYS A CA 1
ATOM 592 C C . CYS A 1 74 ? 12.071 -1.097 -8.790 1.00 95.19 74 CYS A C 1
ATOM 594 O O . CYS A 1 74 ? 11.235 -0.929 -7.897 1.00 95.19 74 CYS A O 1
ATOM 596 N N . PHE A 1 75 ? 13.330 -1.456 -8.530 1.00 97.38 75 PHE A N 1
ATOM 597 C CA . PHE A 1 75 ? 13.814 -1.676 -7.172 1.00 97.38 75 PHE A CA 1
ATOM 598 C C . PHE A 1 75 ? 13.876 -0.376 -6.371 1.00 97.38 75 PHE A C 1
ATOM 600 O O . PHE A 1 75 ? 13.571 -0.39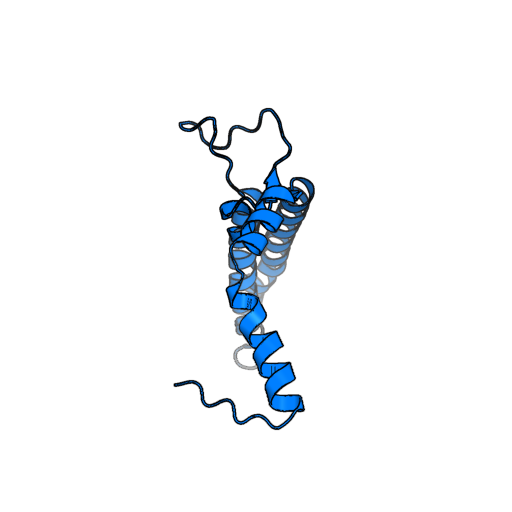5 -5.182 1.00 97.38 75 PHE A O 1
ATOM 607 N N . ALA A 1 76 ? 14.194 0.755 -7.007 1.00 98.06 76 ALA A N 1
ATOM 608 C CA . ALA A 1 76 ? 14.175 2.061 -6.358 1.00 98.06 76 ALA A CA 1
ATOM 609 C C . ALA A 1 76 ? 12.766 2.432 -5.864 1.00 98.06 76 ALA A C 1
ATOM 611 O O . ALA A 1 76 ? 12.608 2.768 -4.691 1.00 98.06 76 ALA A O 1
ATOM 612 N N . TYR A 1 77 ? 11.734 2.292 -6.706 1.00 98.31 77 TYR A N 1
ATOM 613 C CA . TYR A 1 77 ? 10.344 2.518 -6.289 1.00 98.31 77 TYR A CA 1
ATOM 614 C C . TYR A 1 77 ? 9.924 1.574 -5.158 1.00 98.31 77 TYR A C 1
ATOM 616 O O . TYR A 1 77 ? 9.358 2.011 -4.156 1.00 98.31 77 TYR A O 1
ATOM 624 N N . THR A 1 78 ? 10.289 0.293 -5.262 1.00 98.12 78 THR A N 1
ATOM 625 C CA . THR A 1 78 ? 10.021 -0.697 -4.208 1.00 98.12 78 THR A CA 1
ATOM 626 C C . THR A 1 78 ? 10.683 -0.299 -2.886 1.00 98.12 78 THR A C 1
ATOM 628 O O . THR A 1 78 ? 10.057 -0.350 -1.829 1.00 98.12 78 THR A O 1
ATOM 631 N N . LEU A 1 79 ? 11.938 0.151 -2.924 1.00 98.38 79 LEU A N 1
ATOM 632 C CA . LEU A 1 79 ? 12.682 0.571 -1.739 1.00 98.38 79 LEU A CA 1
ATOM 633 C C . LEU A 1 79 ? 12.059 1.809 -1.076 1.00 98.38 79 LEU A C 1
ATOM 635 O O . LEU A 1 79 ? 11.928 1.852 0.149 1.00 98.38 79 LEU A O 1
ATOM 639 N N . ILE A 1 80 ? 11.642 2.799 -1.871 1.00 98.00 80 ILE A N 1
ATOM 640 C CA . ILE A 1 80 ? 10.946 3.998 -1.379 1.00 98.00 80 ILE A CA 1
ATOM 641 C C . ILE A 1 80 ? 9.619 3.608 -0.718 1.00 98.00 80 ILE A C 1
ATOM 643 O O . ILE A 1 80 ? 9.305 4.105 0.372 1.00 98.00 80 ILE A O 1
ATOM 647 N N . ALA A 1 81 ? 8.870 2.686 -1.330 1.00 98.00 81 ALA A N 1
ATOM 648 C CA . ALA A 1 81 ? 7.635 2.174 -0.757 1.00 98.00 81 ALA A CA 1
ATOM 649 C C . ALA A 1 81 ? 7.877 1.481 0.589 1.00 98.00 81 ALA A C 1
ATOM 651 O O . ALA A 1 81 ? 7.227 1.815 1.576 1.00 98.00 81 ALA A O 1
ATOM 652 N N . LEU A 1 82 ? 8.858 0.575 0.662 1.00 98.06 82 LEU A N 1
ATOM 653 C CA . LEU A 1 82 ? 9.209 -0.141 1.893 1.00 98.06 82 LEU A CA 1
ATOM 654 C C . LEU A 1 82 ? 9.668 0.813 3.003 1.00 98.06 82 LEU A C 1
ATOM 656 O O . LEU A 1 82 ? 9.236 0.683 4.148 1.00 98.06 82 LEU A O 1
ATOM 660 N N . SER A 1 83 ? 10.488 1.814 2.672 1.00 97.88 83 SER A N 1
ATOM 661 C CA . SER A 1 83 ? 10.890 2.856 3.625 1.00 97.88 83 SER A CA 1
ATOM 662 C C . SER A 1 83 ? 9.682 3.624 4.170 1.00 97.88 83 SER A C 1
ATOM 664 O O . SER A 1 83 ? 9.591 3.874 5.375 1.00 97.88 83 SER A O 1
ATOM 666 N N . SER A 1 84 ? 8.726 3.961 3.301 1.00 96.31 84 SER A N 1
ATOM 667 C CA . SER A 1 84 ? 7.489 4.648 3.686 1.00 96.31 84 SER A CA 1
ATOM 668 C C . SER A 1 84 ? 6.585 3.753 4.540 1.00 96.31 84 SER A C 1
ATOM 670 O O . SER A 1 84 ? 6.083 4.209 5.565 1.00 96.31 84 SER A O 1
ATOM 672 N N . LEU A 1 85 ? 6.470 2.458 4.224 1.00 96.50 85 LEU A N 1
ATOM 673 C CA . LEU A 1 85 ? 5.741 1.486 5.047 1.00 96.50 85 LEU A CA 1
ATOM 674 C C . LEU A 1 85 ? 6.328 1.377 6.451 1.00 96.50 85 LEU A C 1
ATOM 676 O O . LEU A 1 85 ? 5.585 1.480 7.423 1.00 96.50 85 LEU A O 1
ATOM 680 N N . ILE A 1 86 ? 7.648 1.220 6.577 1.00 96.25 86 ILE A N 1
ATOM 681 C CA . ILE A 1 86 ? 8.317 1.125 7.883 1.00 96.25 86 ILE A CA 1
ATOM 682 C C . ILE A 1 86 ? 8.077 2.402 8.698 1.00 96.25 86 ILE A C 1
ATOM 684 O O . ILE A 1 86 ? 7.715 2.332 9.874 1.00 96.25 86 ILE A O 1
ATOM 688 N N . LYS A 1 87 ? 8.206 3.580 8.071 1.00 92.44 87 LYS A N 1
ATOM 689 C CA . LYS A 1 87 ? 7.875 4.864 8.713 1.00 92.44 87 LYS A CA 1
ATOM 690 C C . LYS A 1 87 ? 6.415 4.913 9.162 1.00 92.44 87 LYS A C 1
ATOM 692 O O . LYS A 1 87 ? 6.152 5.344 10.281 1.00 92.44 87 LYS A O 1
ATOM 697 N N . GLY A 1 88 ? 5.484 4.466 8.322 1.00 91.38 88 GLY A N 1
ATOM 698 C CA . GLY A 1 88 ? 4.058 4.408 8.631 1.00 91.38 88 GLY A CA 1
ATOM 699 C C . GLY A 1 88 ? 3.749 3.482 9.806 1.00 91.38 88 GLY A C 1
ATOM 700 O O . GLY A 1 88 ? 3.054 3.894 10.733 1.00 91.38 88 GLY A O 1
ATOM 701 N N . LEU A 1 89 ? 4.310 2.270 9.808 1.00 92.62 89 LEU A N 1
ATOM 702 C CA . LEU A 1 89 ? 4.134 1.270 10.866 1.00 92.62 89 LEU A CA 1
ATOM 703 C C . LEU A 1 89 ? 4.652 1.772 12.217 1.00 92.62 89 LEU A C 1
ATOM 705 O O . LEU A 1 89 ? 3.952 1.653 13.220 1.00 92.62 89 LEU A O 1
ATOM 709 N N . ASN A 1 90 ? 5.817 2.424 12.237 1.00 91.50 90 ASN A N 1
ATOM 710 C CA . ASN A 1 90 ? 6.398 2.991 13.458 1.00 91.50 90 ASN A CA 1
ATOM 711 C C . ASN A 1 90 ? 5.561 4.130 14.071 1.00 91.50 90 ASN A C 1
ATOM 713 O O . ASN A 1 90 ? 5.753 4.475 15.237 1.00 91.50 90 ASN A O 1
ATOM 717 N N . LYS A 1 91 ? 4.637 4.730 13.309 1.00 87.62 91 LYS A N 1
ATOM 718 C CA . LYS A 1 91 ? 3.735 5.789 13.793 1.00 87.62 91 LYS A CA 1
ATOM 719 C C . LYS A 1 91 ? 2.429 5.251 14.393 1.00 87.62 91 LYS A C 1
ATOM 721 O O . LYS A 1 91 ? 1.685 6.047 14.971 1.00 87.62 91 LYS A O 1
ATOM 726 N N . LEU A 1 92 ? 2.122 3.959 14.238 1.00 89.56 92 LEU A N 1
ATOM 727 C CA . LEU A 1 92 ? 0.836 3.383 14.637 1.00 89.56 92 LEU A CA 1
ATOM 728 C C . LEU A 1 92 ? 0.733 3.197 16.154 1.00 89.56 92 LEU A C 1
ATOM 730 O O . LEU A 1 92 ? 1.618 2.638 16.798 1.00 89.56 92 LEU A O 1
ATOM 734 N N . GLN A 1 93 ? -0.403 3.601 16.716 1.00 89.25 93 GLN A N 1
ATOM 735 C CA . GLN A 1 93 ? -0.844 3.213 18.050 1.00 89.25 93 GLN A CA 1
ATOM 736 C C . GLN A 1 93 ? -2.253 2.649 17.985 1.00 89.25 93 GLN A C 1
ATOM 738 O O . GLN A 1 93 ? -3.108 3.168 17.272 1.00 89.25 93 GLN A O 1
ATOM 743 N N . ILE A 1 94 ? -2.490 1.580 18.734 1.00 91.88 94 ILE A N 1
ATOM 744 C CA . ILE A 1 94 ? -3.778 0.896 18.750 1.00 91.88 94 ILE A CA 1
ATOM 745 C C . ILE A 1 94 ? -4.763 1.587 19.698 1.00 91.88 94 ILE A C 1
ATOM 747 O O . ILE A 1 94 ? -4.447 1.840 20.862 1.00 91.88 94 ILE A O 1
ATOM 751 N N . ASN A 1 95 ? -5.981 1.840 19.221 1.00 91.75 95 ASN A N 1
ATOM 752 C CA . ASN A 1 95 ? -7.074 2.367 20.028 1.00 91.75 95 ASN A CA 1
ATOM 753 C C . ASN A 1 95 ? -7.968 1.233 20.544 1.00 91.75 95 ASN A C 1
ATOM 755 O O . ASN A 1 95 ? -9.027 0.946 19.988 1.00 91.75 95 ASN A O 1
ATOM 759 N N . LYS A 1 96 ? -7.558 0.589 21.642 1.00 93.75 96 LYS A N 1
ATOM 760 C CA . LYS A 1 96 ? -8.333 -0.519 22.232 1.00 93.75 96 LYS A CA 1
ATOM 761 C C . LYS A 1 96 ? -9.758 -0.119 22.622 1.00 93.75 96 LYS A C 1
ATOM 763 O O . LYS A 1 96 ? -10.651 -0.950 22.552 1.00 93.75 96 LYS A O 1
ATOM 768 N N . LYS A 1 97 ? -9.979 1.141 23.015 1.00 93.88 97 LYS A N 1
ATOM 769 C CA . LYS A 1 97 ? -11.302 1.623 23.427 1.00 93.88 97 LYS A CA 1
ATOM 770 C C . LYS A 1 97 ? -12.289 1.600 22.261 1.00 93.88 97 LYS A C 1
ATOM 772 O O . LYS A 1 97 ? -13.382 1.076 22.423 1.00 93.88 97 LYS A O 1
ATOM 777 N N . VAL A 1 98 ? -11.888 2.128 21.102 1.00 92.06 98 VAL A N 1
ATOM 778 C CA . VAL A 1 98 ? -12.729 2.123 19.893 1.00 92.06 98 VAL A CA 1
ATOM 779 C C . VAL A 1 98 ? -13.008 0.695 19.439 1.00 92.06 98 VAL A C 1
ATOM 781 O O . VAL A 1 98 ? -14.154 0.373 19.168 1.00 92.06 98 VAL A O 1
ATOM 784 N N . ILE A 1 99 ? -11.991 -0.173 19.446 1.00 94.62 99 ILE A N 1
ATOM 785 C CA . ILE A 1 99 ? -12.155 -1.588 19.081 1.00 94.62 99 ILE A CA 1
ATOM 786 C C . ILE A 1 99 ? -13.169 -2.280 20.001 1.00 94.62 99 ILE A C 1
ATOM 788 O O . ILE A 1 99 ? -14.087 -2.933 19.519 1.00 94.62 99 ILE A O 1
ATOM 792 N N . ASN A 1 100 ? -13.023 -2.128 21.319 1.00 95.62 100 ASN A N 1
ATOM 793 C CA . ASN A 1 100 ? -13.929 -2.760 22.277 1.00 95.62 100 ASN A CA 1
ATOM 794 C C . ASN A 1 100 ? -15.357 -2.233 22.134 1.00 95.62 100 ASN A C 1
ATOM 796 O O . ASN A 1 100 ? -16.294 -3.018 22.160 1.00 95.62 100 ASN A O 1
ATOM 800 N N . GLN A 1 101 ? -15.518 -0.924 21.941 1.00 95.44 101 GLN A N 1
ATOM 801 C CA . GLN A 1 101 ? -16.835 -0.323 21.774 1.00 95.44 101 GLN A CA 1
ATOM 802 C C . GLN A 1 101 ? -17.515 -0.774 20.472 1.00 95.44 101 GLN A C 1
ATOM 804 O O . GLN A 1 101 ? -18.720 -1.003 20.459 1.00 95.44 101 GLN A O 1
ATOM 809 N N . ASP A 1 102 ? -16.755 -0.941 19.389 1.00 94.75 102 ASP A N 1
ATOM 810 C CA . ASP A 1 102 ? -17.273 -1.481 18.129 1.00 94.75 102 ASP A CA 1
ATOM 811 C C . ASP A 1 102 ? -17.728 -2.943 18.294 1.00 94.75 102 ASP A C 1
ATOM 813 O O . ASP A 1 102 ? -18.829 -3.307 17.884 1.00 94.75 102 ASP A O 1
ATOM 817 N N . LEU A 1 103 ? -16.944 -3.761 19.010 1.00 94.88 103 LEU A N 1
ATOM 818 C CA . LEU A 1 103 ? -17.312 -5.140 19.352 1.00 94.88 103 LEU A CA 1
ATOM 819 C C . LEU A 1 103 ? -18.553 -5.219 20.254 1.00 94.88 103 LEU A C 1
ATOM 821 O O . 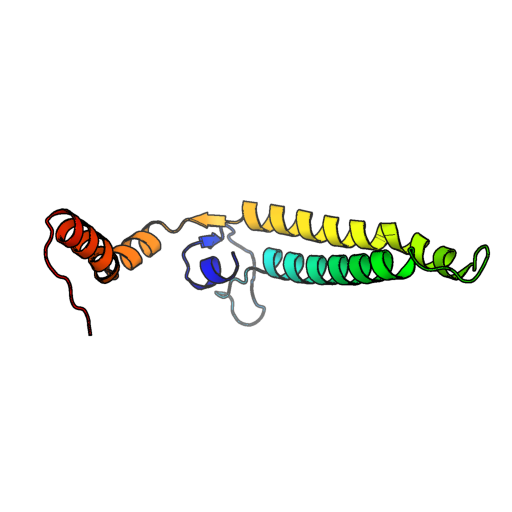LEU A 1 103 ? -19.426 -6.049 20.011 1.00 94.88 103 LEU A O 1
ATOM 825 N N . GLU A 1 104 ? -18.656 -4.355 21.266 1.00 95.75 104 GLU A N 1
ATOM 826 C CA . GLU A 1 104 ? -19.820 -4.275 22.162 1.00 95.75 104 GLU A CA 1
ATOM 827 C C . GLU A 1 104 ? -21.106 -3.896 21.420 1.00 95.75 104 GLU A C 1
ATOM 829 O O . GLU A 1 104 ? -22.189 -4.306 21.829 1.00 95.75 104 GLU A O 1
ATOM 834 N N . ASN A 1 105 ? -21.006 -3.155 20.315 1.00 95.38 105 ASN A N 1
ATOM 835 C CA . ASN A 1 105 ? -22.156 -2.797 19.487 1.00 95.38 105 ASN A CA 1
ATOM 836 C C . ASN A 1 105 ? -22.504 -3.877 18.447 1.00 95.38 105 ASN A C 1
ATOM 838 O O . ASN A 1 105 ? -23.622 -3.904 17.931 1.00 95.38 105 ASN A O 1
ATOM 842 N N . ALA A 1 106 ? -21.584 -4.795 18.151 1.00 95.19 106 ALA A N 1
ATOM 843 C CA . ALA A 1 106 ? -21.706 -5.772 17.073 1.00 95.19 106 ALA A CA 1
ATOM 844 C C . ALA A 1 106 ? -22.228 -7.150 17.532 1.00 95.19 106 ALA A C 1
ATOM 846 O O . ALA A 1 106 ? -21.758 -8.177 17.050 1.00 95.19 106 ALA A O 1
ATOM 847 N N . TRP A 1 107 ? -23.239 -7.218 18.411 1.00 94.50 107 TRP A N 1
ATOM 848 C CA . TRP A 1 107 ? -23.784 -8.492 18.939 1.00 94.50 107 TRP A CA 1
ATOM 849 C C . TRP A 1 107 ? -24.215 -9.502 17.865 1.00 94.50 107 TRP A C 1
ATOM 851 O O . TRP A 1 107 ? -24.164 -10.711 18.096 1.00 94.50 107 TRP A O 1
ATOM 861 N N . GLY A 1 108 ? -24.592 -9.025 16.675 1.00 93.94 108 GLY A N 1
ATOM 862 C CA . GLY A 1 108 ? -24.967 -9.870 15.539 1.00 93.94 108 GLY A CA 1
ATOM 863 C C . GLY A 1 108 ? -23.873 -10.849 15.093 1.00 93.94 108 GLY A C 1
ATOM 864 O O . GLY A 1 108 ? -24.194 -11.894 14.529 1.00 93.94 108 GLY A O 1
ATOM 865 N N . VAL A 1 109 ? -22.596 -10.594 15.396 1.00 95.06 109 VAL A N 1
ATOM 866 C CA . VAL A 1 109 ? -21.508 -11.537 15.070 1.00 95.06 109 VAL A CA 1
ATOM 867 C C . VAL A 1 109 ? -21.607 -12.858 15.847 1.00 95.06 109 VAL A C 1
ATOM 869 O O . VAL A 1 109 ? -21.104 -13.878 15.387 1.00 95.06 109 VAL A O 1
ATOM 872 N N . LEU A 1 110 ? -22.303 -12.888 16.993 1.00 95.12 110 LEU A N 1
ATOM 873 C CA . LEU A 1 110 ? -22.495 -14.108 17.792 1.00 95.12 110 LEU A CA 1
ATOM 874 C C . LEU A 1 110 ? -23.494 -15.092 17.166 1.00 95.12 110 LEU A C 1
ATOM 876 O O . LEU A 1 110 ? -23.521 -16.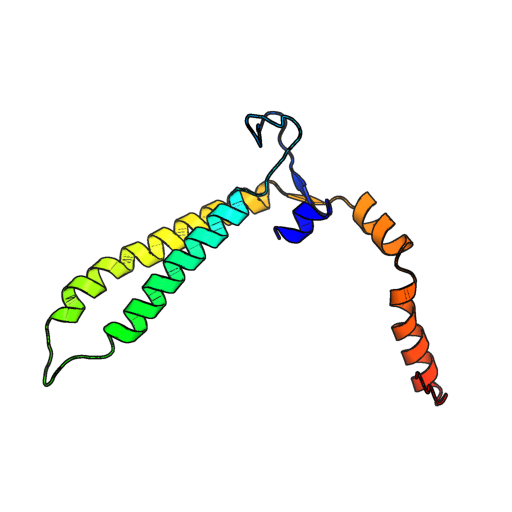267 17.540 1.00 95.12 110 LEU A O 1
ATOM 880 N N . THR A 1 111 ? -24.305 -14.644 16.206 1.00 94.88 111 THR A N 1
ATOM 881 C CA . THR A 1 111 ? -25.372 -15.460 15.604 1.00 94.88 111 THR A CA 1
ATOM 882 C C . THR A 1 111 ? -24.818 -16.708 14.912 1.00 94.88 111 THR A C 1
ATOM 884 O O . THR A 1 111 ? -25.407 -17.783 15.018 1.00 94.88 111 THR A O 1
ATOM 887 N N . GLU A 1 112 ? -23.650 -16.604 14.267 1.00 95.00 112 GLU A N 1
ATOM 888 C CA . GLU A 1 112 ? -22.972 -17.740 13.628 1.00 95.00 112 GLU A CA 1
ATOM 889 C C . GLU A 1 112 ? -22.511 -18.786 14.657 1.00 95.00 112 GLU A C 1
ATOM 891 O O . GLU A 1 112 ? -22.675 -19.993 14.448 1.00 95.00 112 GLU A O 1
ATOM 896 N N . ALA A 1 113 ? -22.000 -18.342 15.809 1.00 93.88 113 ALA A N 1
ATOM 897 C CA . ALA A 1 113 ? -21.602 -19.236 16.893 1.00 93.88 113 ALA A CA 1
ATOM 898 C C . ALA A 1 113 ? -22.815 -19.994 17.461 1.00 93.88 113 ALA A C 1
ATOM 900 O O . ALA A 1 113 ? -22.766 -21.217 17.617 1.00 93.88 113 ALA A O 1
ATOM 901 N N . ILE A 1 114 ? -23.932 -19.293 17.690 1.00 93.44 114 ILE A N 1
ATOM 902 C CA . ILE A 1 114 ? -25.196 -19.901 18.136 1.00 93.44 114 ILE A CA 1
ATOM 903 C C . ILE A 1 114 ? -25.690 -20.919 17.102 1.00 93.44 114 ILE A C 1
ATOM 905 O O . ILE A 1 114 ? -25.980 -22.067 17.449 1.00 93.44 114 ILE A O 1
ATOM 909 N N . GLN A 1 115 ? -25.721 -20.543 15.820 1.00 93.00 115 GLN A N 1
ATOM 910 C CA . GLN A 1 115 ? -26.131 -21.436 14.736 1.00 93.00 115 GLN A CA 1
ATOM 911 C C . GLN A 1 115 ? -25.260 -22.698 14.672 1.00 93.00 115 GLN A C 1
ATOM 913 O O . GLN A 1 115 ? -25.773 -23.797 14.451 1.00 93.00 115 GLN A O 1
ATOM 918 N N . THR A 1 116 ? -23.952 -22.559 14.879 1.00 94.75 116 THR A N 1
ATOM 919 C CA . THR A 1 116 ? -23.006 -23.681 14.868 1.00 94.75 116 THR A CA 1
ATOM 920 C C . THR A 1 116 ? -23.306 -24.674 15.993 1.00 94.75 116 THR A C 1
ATOM 922 O O . THR A 1 116 ? -23.364 -25.883 15.752 1.00 94.75 116 THR A O 1
ATOM 925 N N . VAL A 1 117 ? -23.582 -24.182 17.205 1.00 94.19 117 VAL A N 1
ATOM 926 C CA . VAL A 1 117 ? -23.994 -25.022 18.343 1.00 94.19 117 VAL A CA 1
ATOM 927 C C . VAL A 1 117 ? -25.324 -25.723 18.055 1.00 94.19 117 VAL A C 1
ATOM 929 O O . VAL A 1 117 ? -25.444 -26.928 18.274 1.00 94.19 117 VAL A O 1
ATOM 932 N N . MET A 1 118 ? -26.303 -25.014 17.491 1.00 92.12 118 MET A N 1
ATOM 933 C CA . MET A 1 118 ? -27.595 -25.604 17.119 1.00 92.12 118 MET A CA 1
ATOM 934 C C . MET A 1 118 ? -27.440 -26.744 16.102 1.00 92.12 118 MET A C 1
ATOM 936 O O . MET A 1 118 ? -28.001 -27.826 16.291 1.00 92.12 118 MET A O 1
ATOM 940 N N . ARG A 1 119 ? -26.628 -26.543 15.053 1.00 91.62 119 ARG A N 1
ATOM 941 C CA . ARG A 1 119 ? -26.340 -27.577 14.043 1.00 91.62 119 ARG A CA 1
ATOM 942 C C . ARG A 1 119 ? -25.674 -28.808 14.656 1.00 91.62 119 ARG A C 1
ATOM 944 O O . ARG A 1 119 ? -26.056 -29.925 14.315 1.00 91.62 119 ARG A O 1
ATOM 951 N N . LYS A 1 120 ? -24.730 -28.620 15.588 1.00 92.12 120 LYS A N 1
ATOM 952 C CA . LYS A 1 120 ? -24.071 -29.722 16.314 1.00 92.12 120 LYS A CA 1
ATOM 953 C C . LYS A 1 120 ? -25.07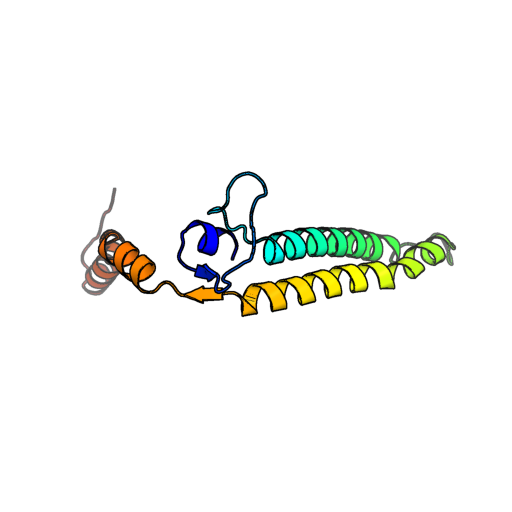8 -30.603 17.057 1.00 92.12 120 LYS A C 1
ATOM 955 O O . LYS A 1 120 ? -24.917 -31.817 17.086 1.00 92.12 120 LYS A O 1
ATOM 960 N N . HIS A 1 121 ? -26.124 -30.007 17.622 1.00 90.81 121 HIS A N 1
ATOM 961 C CA . HIS A 1 121 ? -27.180 -30.736 18.325 1.00 90.81 121 HIS A CA 1
ATOM 962 C C . HIS A 1 121 ? -28.319 -31.211 17.405 1.00 90.81 121 HIS A C 1
ATOM 964 O O . HIS A 1 121 ? -29.376 -31.592 17.897 1.00 90.81 121 HIS A O 1
ATOM 970 N N . THR A 1 122 ? -28.122 -31.222 16.080 1.00 79.94 122 THR A N 1
ATOM 971 C CA . THR A 1 122 ? -29.092 -31.660 15.050 1.00 79.94 122 THR A CA 1
ATOM 972 C C . THR A 1 122 ? -30.378 -30.831 14.956 1.00 79.94 122 THR A C 1
ATOM 974 O O . THR A 1 122 ? -31.375 -31.272 14.384 1.00 79.94 122 THR A O 1
ATOM 977 N N . TRP A 1 123 ? -30.358 -29.589 15.446 1.00 68.69 123 TRP A N 1
ATOM 978 C CA . TRP A 1 123 ? -31.476 -28.667 15.257 1.00 68.69 123 TRP A CA 1
ATOM 979 C C . TRP A 1 123 ? -31.496 -28.207 13.794 1.00 68.69 123 TRP A C 1
ATOM 981 O O . TRP A 1 123 ? -30.490 -27.722 13.267 1.00 68.69 123 TRP A O 1
ATOM 991 N N . LYS A 1 124 ? -32.643 -28.347 13.114 1.00 66.88 124 LYS A N 1
ATOM 992 C CA . LYS A 1 124 ? -32.824 -27.835 11.746 1.00 66.88 124 LYS A CA 1
ATOM 993 C C . LYS A 1 124 ? -32.897 -26.308 11.778 1.00 66.88 124 LYS A C 1
ATOM 995 O O . LYS A 1 124 ? -33.941 -25.743 12.083 1.00 66.88 124 LYS A O 1
ATOM 1000 N N . VAL A 1 125 ? -31.798 -25.639 11.434 1.00 59.50 125 VAL A N 1
ATOM 1001 C CA . VAL A 1 125 ? -31.778 -24.181 11.252 1.00 59.50 125 VAL A CA 1
ATOM 1002 C C . VAL A 1 125 ? -32.138 -23.862 9.800 1.00 59.50 125 VAL A C 1
ATOM 1004 O O . VAL A 1 125 ? -31.282 -23.941 8.921 1.00 59.50 125 VAL A O 1
ATOM 1007 N N . VAL A 1 126 ? -33.404 -23.526 9.547 1.00 57.75 126 VAL A N 1
ATOM 1008 C CA . VAL A 1 126 ? -33.856 -22.937 8.276 1.00 57.75 126 VAL A CA 1
ATOM 1009 C C . VAL A 1 126 ? -33.850 -21.422 8.462 1.00 57.75 126 VAL A C 1
ATOM 1011 O O . VAL A 1 126 ? -34.737 -20.886 9.118 1.00 57.75 126 VAL A O 1
ATOM 1014 N N . MET A 1 127 ? -32.836 -20.738 7.933 1.00 56.47 127 MET A N 1
ATOM 1015 C CA . MET A 1 127 ? -32.861 -19.277 7.815 1.00 56.47 127 MET A CA 1
ATOM 1016 C C . MET A 1 127 ? -33.364 -18.940 6.408 1.00 56.47 127 MET A C 1
ATOM 1018 O O . MET A 1 127 ? -32.781 -19.418 5.434 1.00 56.47 127 MET A O 1
ATOM 1022 N N . LYS A 1 128 ? -34.484 -18.213 6.319 1.00 43.94 128 LYS A N 1
ATOM 1023 C CA . LYS A 1 128 ? -34.920 -17.527 5.096 1.00 43.94 128 LYS A CA 1
ATOM 1024 C C . LYS A 1 128 ? -34.277 -16.151 5.048 1.00 43.94 128 LYS A C 1
ATOM 1026 O O . LYS A 1 128 ? -34.188 -15.542 6.136 1.00 43.94 128 LYS A O 1
#

Foldseek 3Di:
DQVCVVLVQKDFDDDPDQCDPVDRPDHHLVLQVLLVVLLVVLVVLVVVLVVPCVDAPDPGDCPNVVSVVCPVVSVVSNVSSVVSVVVSVVGIDGDVVSVVVVVVVPPVVCVVVVVVVCVVVVNDDDDD

Radius of gyration: 24.58 Å; chains: 1; bounding box: 54×56×58 Å